Protein AF-A0A1Z4V284-F1 (afdb_monomer_lite)

Sequence (119 aa):
MQENITLPGDPLPFNSIFYIERPPIESDAYTELVKPGSLIRIKAPRQMGKSSLMLQLIHQAQIHEYSVVTIDFKLVDTQTFLSLNNFLRWFCVNVARQLSLASHLDDYWDEEIGRSVEC

Organism: NCBI:txid1973481

InterPro domains:
  IPR027417 P-loop containing nucleoside triphosphate hydrolase [G3DSA:3.40.50.300] (25-118)
  IPR027417 P-loop containing nucleoside triphosphate hydrolase [SSF52540] (31-105)

Foldseek 3Di:
DDQPDDDPLDADALPHPPDDDDPPLLVVLLVQLPDPPGDDDDDDDRSPNSNNSVNNSVVSCVVVVHQDQDDDPVVDDPVCVVDLLSVVLVVQVSVCVSVVHDDPCVVPPDPVVSVDDDD

Radius of gyration: 17.78 Å; chains: 1; bounding box: 50×32×43 Å

Structure (mmCIF, N/CA/C/O backbone):
data_AF-A0A1Z4V284-F1
#
_entry.id   AF-A0A1Z4V284-F1
#
loop_
_atom_site.group_PDB
_atom_site.id
_atom_site.type_symbol
_atom_site.label_atom_id
_atom_site.label_alt_id
_atom_site.label_comp_id
_atom_site.label_asym_id
_atom_site.label_entity_id
_atom_site.label_seq_id
_atom_site.pdbx_PDB_ins_code
_atom_site.Cartn_x
_atom_site.Cartn_y
_atom_site.Cartn_z
_atom_site.occupancy
_atom_site.B_iso_or_equiv
_atom_site.auth_seq_id
_atom_site.auth_comp_id
_atom_site.auth_asym_id
_atom_site.auth_atom_id
_atom_site.pdbx_PDB_model_num
ATOM 1 N N . MET A 1 1 ? -29.299 -9.155 3.232 1.00 46.38 1 MET A N 1
ATOM 2 C CA . MET A 1 1 ? -27.929 -8.652 3.445 1.00 46.38 1 MET A CA 1
ATOM 3 C C . MET A 1 1 ? -27.050 -9.888 3.500 1.00 46.38 1 MET A C 1
ATOM 5 O O . MET A 1 1 ? -27.214 -10.664 4.428 1.00 46.38 1 MET A O 1
ATOM 9 N N . GLN A 1 2 ? -26.291 -10.184 2.442 1.00 49.53 2 GLN A N 1
ATOM 10 C CA . GLN A 1 2 ? -25.454 -11.388 2.410 1.00 49.53 2 GLN A CA 1
ATOM 11 C C . GLN A 1 2 ? -24.364 -11.213 3.473 1.00 49.53 2 GLN A C 1
ATOM 13 O O . GLN A 1 2 ? -23.610 -10.241 3.411 1.00 49.53 2 GLN A O 1
ATOM 18 N N . GLU A 1 3 ? -24.304 -12.095 4.466 1.00 55.97 3 GLU A N 1
ATOM 19 C CA . GLU A 1 3 ? -23.188 -12.098 5.406 1.00 55.97 3 GLU A CA 1
ATOM 20 C C . GLU A 1 3 ? -21.929 -12.504 4.630 1.00 55.97 3 GLU A C 1
ATOM 22 O O . GLU A 1 3 ? -21.806 -13.641 4.175 1.00 55.97 3 GLU A O 1
ATOM 27 N N . ASN A 1 4 ? -21.002 -11.563 4.427 1.00 62.84 4 ASN A N 1
ATOM 28 C CA . ASN A 1 4 ? -19.665 -11.863 3.914 1.00 62.84 4 ASN A CA 1
ATOM 29 C C . ASN A 1 4 ? -18.867 -12.543 5.035 1.00 62.84 4 ASN A C 1
ATOM 31 O O . ASN A 1 4 ? -18.058 -11.915 5.719 1.00 62.84 4 ASN A O 1
ATOM 35 N N . ILE A 1 5 ? -19.160 -13.824 5.266 1.00 65.69 5 ILE A N 1
ATOM 36 C CA . ILE A 1 5 ? -18.461 -14.663 6.238 1.00 65.69 5 ILE A CA 1
ATOM 37 C C . ILE A 1 5 ? -17.099 -15.028 5.635 1.00 65.69 5 ILE A C 1
ATOM 39 O O . ILE A 1 5 ? -16.980 -15.955 4.838 1.00 65.69 5 ILE A O 1
ATOM 43 N N . THR A 1 6 ? -16.066 -14.264 5.987 1.00 75.62 6 THR A N 1
ATOM 44 C CA . THR A 1 6 ? -14.662 -14.593 5.695 1.00 75.62 6 THR A CA 1
ATOM 45 C C . THR A 1 6 ? -14.169 -15.719 6.597 1.00 75.62 6 THR A C 1
ATOM 47 O O . THR A 1 6 ? -14.582 -15.820 7.756 1.00 75.62 6 THR A O 1
ATOM 50 N N . LEU A 1 7 ? -13.255 -16.552 6.094 1.00 81.31 7 LEU A N 1
ATOM 51 C CA . LEU A 1 7 ? -12.658 -17.615 6.899 1.00 81.31 7 LEU A CA 1
ATOM 52 C C . LEU A 1 7 ? -11.827 -17.016 8.050 1.00 81.31 7 LEU A C 1
ATOM 54 O O . LEU A 1 7 ? -11.217 -15.952 7.894 1.00 81.31 7 LEU A O 1
ATOM 58 N N . PRO A 1 8 ? -11.753 -17.691 9.211 1.00 82.00 8 PRO A N 1
ATOM 59 C CA . PRO A 1 8 ? -10.895 -17.255 10.303 1.00 82.00 8 PRO A CA 1
ATOM 60 C C . PRO A 1 8 ? -9.438 -17.092 9.853 1.00 82.00 8 PRO A C 1
ATOM 62 O O . PRO A 1 8 ? -8.807 -18.034 9.379 1.00 82.00 8 PRO A O 1
ATOM 65 N N . GLY A 1 9 ? -8.892 -15.890 10.044 1.00 82.38 9 GLY A N 1
ATOM 66 C CA . GLY A 1 9 ? -7.511 -15.554 9.690 1.00 82.38 9 GLY A CA 1
ATOM 67 C C . GLY A 1 9 ? -7.345 -14.837 8.349 1.00 82.38 9 GLY A C 1
ATOM 68 O O . GLY A 1 9 ? -6.266 -14.277 8.122 1.00 82.38 9 GLY A O 1
ATOM 69 N N . ASP A 1 10 ? -8.386 -14.788 7.516 1.00 89.44 10 ASP A N 1
ATOM 70 C CA . ASP A 1 10 ? -8.385 -13.966 6.309 1.00 89.44 10 ASP A CA 1
ATOM 71 C C . ASP A 1 10 ? -8.534 -12.473 6.647 1.00 89.44 10 ASP A C 1
ATOM 73 O O . ASP A 1 10 ? -9.099 -12.107 7.686 1.00 89.44 10 ASP A O 1
ATOM 77 N N . PRO A 1 11 ? -8.017 -11.576 5.789 1.00 91.94 11 PRO A N 1
ATOM 78 C CA . PRO A 1 11 ? -8.279 -10.151 5.916 1.00 91.94 11 PRO A CA 1
ATOM 79 C C . PRO A 1 11 ? -9.783 -9.864 5.852 1.00 91.94 11 PRO A C 1
ATOM 81 O O . PRO A 1 11 ? -10.477 -10.339 4.956 1.00 91.94 11 PRO A O 1
ATOM 84 N N . LEU A 1 12 ? -10.271 -9.042 6.779 1.00 94.19 12 LEU A N 1
ATOM 85 C CA . LEU A 1 12 ? -11.661 -8.594 6.766 1.00 94.19 12 LEU A CA 1
ATOM 86 C C . LEU A 1 12 ? -11.822 -7.469 5.730 1.00 94.19 12 LEU A C 1
ATOM 88 O O . LEU A 1 12 ? -11.028 -6.523 5.771 1.00 94.19 12 LEU A O 1
ATOM 92 N N . PRO A 1 13 ? -12.820 -7.536 4.830 1.00 93.50 13 PRO A N 1
ATOM 93 C CA . PRO A 1 13 ? -13.111 -6.453 3.896 1.00 93.50 13 PRO A CA 1
ATOM 94 C C . PRO A 1 13 ? -13.610 -5.203 4.629 1.00 93.50 13 PRO A C 1
ATOM 96 O O . PRO A 1 13 ? -14.076 -5.284 5.767 1.00 93.50 13 PRO A O 1
ATOM 99 N N . PHE A 1 14 ? -13.558 -4.049 3.955 1.00 91.69 14 PHE A N 1
ATOM 100 C CA . PHE A 1 14 ? -13.914 -2.760 4.558 1.00 91.69 14 PHE A CA 1
ATOM 101 C C . PHE A 1 14 ? -15.354 -2.718 5.106 1.00 91.69 14 PHE A C 1
ATOM 103 O O . PHE A 1 14 ? -15.619 -2.094 6.127 1.00 91.69 14 PHE A O 1
ATOM 110 N N . ASN A 1 15 ? -16.277 -3.443 4.466 1.00 91.81 15 ASN A N 1
ATOM 111 C CA . ASN A 1 15 ? -17.692 -3.537 4.829 1.00 91.81 15 ASN A CA 1
ATOM 112 C C . ASN A 1 15 ? -18.022 -4.728 5.751 1.00 91.81 15 ASN A C 1
ATOM 114 O O . ASN A 1 15 ? -19.187 -5.115 5.866 1.00 91.81 15 ASN A O 1
ATOM 118 N N . SER A 1 16 ? -17.016 -5.355 6.365 1.00 92.69 16 SER A N 1
ATOM 119 C CA . SER A 1 16 ? -17.237 -6.476 7.276 1.00 92.69 16 SER A CA 1
ATOM 120 C C . SER A 1 16 ? -17.860 -6.011 8.590 1.00 92.69 16 SER A C 1
ATOM 122 O O . SER A 1 16 ? -17.288 -5.182 9.293 1.00 92.69 16 SER A O 1
ATOM 124 N N . ILE A 1 17 ? -18.970 -6.637 8.985 1.00 92.06 17 ILE A N 1
ATOM 125 C CA . ILE A 1 17 ? -19.601 -6.428 10.301 1.00 92.06 17 ILE A CA 1
ATOM 126 C C . ILE A 1 17 ? -18.730 -6.907 11.474 1.00 92.06 17 ILE A C 1
ATOM 128 O O . ILE A 1 17 ? -19.015 -6.591 12.624 1.00 92.06 17 ILE A O 1
ATOM 132 N N . PHE A 1 18 ? -17.685 -7.691 11.190 1.00 91.94 18 PHE A N 1
ATOM 133 C CA . PHE A 1 18 ? -16.766 -8.233 12.189 1.00 91.94 18 PHE A CA 1
ATOM 134 C C . PHE A 1 18 ? -15.524 -7.356 12.395 1.00 91.94 18 PHE A C 1
ATOM 136 O O . PHE A 1 18 ? -14.689 -7.673 13.243 1.00 91.94 18 PHE A O 1
ATOM 143 N N . TYR A 1 19 ? -15.362 -6.275 11.621 1.00 93.06 19 TYR A N 1
ATOM 144 C CA . TYR A 1 19 ? -14.260 -5.340 11.825 1.00 93.06 19 TYR A CA 1
ATOM 145 C C . TYR A 1 19 ? -14.541 -4.468 13.051 1.00 93.06 19 TYR A C 1
ATOM 147 O O . TYR A 1 19 ? -15.547 -3.767 13.108 1.00 93.06 19 TYR A O 1
ATOM 155 N N . ILE A 1 20 ? -13.633 -4.497 14.023 1.00 93.81 20 ILE A N 1
ATOM 156 C CA . ILE A 1 20 ? -13.673 -3.618 15.193 1.00 93.81 20 ILE A CA 1
ATOM 157 C C . ILE A 1 20 ? -12.610 -2.543 14.982 1.00 93.81 20 ILE A C 1
ATOM 159 O O . ILE A 1 20 ? -11.426 -2.871 14.857 1.00 93.81 20 ILE A O 1
ATOM 163 N N . GLU A 1 21 ? -13.028 -1.278 14.933 1.00 93.00 21 GLU A N 1
ATOM 164 C CA . GLU A 1 21 ? -12.099 -0.148 14.873 1.00 93.00 21 GLU A CA 1
ATOM 165 C C . GLU A 1 21 ? -11.196 -0.111 16.108 1.00 93.00 21 GLU A C 1
ATOM 167 O O . GLU A 1 21 ? -11.596 -0.473 17.218 1.00 93.00 21 GLU A O 1
ATOM 172 N N . ARG A 1 22 ? -9.959 0.348 15.919 1.00 93.12 22 ARG A N 1
ATOM 173 C CA . ARG A 1 22 ? -8.929 0.419 16.955 1.00 93.12 22 ARG A CA 1
ATOM 174 C C . ARG A 1 22 ? -8.410 1.854 17.085 1.00 93.12 22 ARG A C 1
ATOM 176 O O . ARG A 1 22 ? -7.245 2.108 16.763 1.00 93.12 22 ARG A O 1
ATOM 183 N N . PRO A 1 23 ? -9.222 2.799 17.596 1.00 92.50 23 PRO A N 1
ATOM 184 C CA . PRO A 1 23 ? -8.770 4.170 17.787 1.00 92.50 23 PRO A CA 1
ATOM 185 C C . PRO A 1 23 ? -7.479 4.241 18.629 1.00 92.50 23 PRO A C 1
ATOM 187 O O . PRO A 1 23 ? -7.348 3.494 19.604 1.00 92.50 23 PRO A O 1
ATOM 190 N N . PRO A 1 24 ? -6.524 5.127 18.288 1.00 95.94 24 PRO A N 1
ATOM 191 C CA . PRO A 1 24 ? -6.594 6.125 17.216 1.00 95.94 24 PRO A CA 1
ATOM 192 C C . PRO A 1 24 ? -6.032 5.637 15.864 1.00 95.94 24 PRO A C 1
ATOM 194 O O . PRO A 1 24 ? -5.833 6.444 14.963 1.00 95.94 24 PRO A O 1
ATOM 197 N N . ILE A 1 25 ? -5.750 4.340 15.698 1.00 96.00 25 ILE A N 1
ATOM 198 C CA . ILE A 1 25 ? -4.970 3.822 14.562 1.00 96.00 25 ILE A CA 1
ATOM 199 C C . ILE A 1 25 ? -5.617 4.183 13.220 1.00 96.00 25 ILE A C 1
ATOM 201 O O . ILE A 1 25 ? -4.933 4.680 12.327 1.00 96.00 25 ILE A O 1
ATOM 205 N N . GLU A 1 26 ? -6.921 3.946 13.070 1.00 96.00 26 GLU A N 1
ATOM 206 C CA . GLU A 1 26 ? -7.658 4.290 11.854 1.00 96.00 26 GLU A CA 1
ATOM 207 C C . GLU A 1 26 ? -7.692 5.805 11.629 1.00 96.00 26 GLU A C 1
ATOM 209 O O . GLU A 1 26 ? -7.356 6.260 10.539 1.00 96.00 26 GLU A O 1
ATOM 214 N N . SER A 1 27 ? -8.022 6.598 12.654 1.00 95.88 27 SER A N 1
ATOM 215 C CA . SER A 1 27 ? -8.124 8.058 12.525 1.00 95.88 27 SER A CA 1
ATOM 216 C C . SER A 1 27 ? -6.795 8.717 12.149 1.00 95.88 27 SER A C 1
ATOM 218 O O . SER A 1 27 ? -6.767 9.603 11.289 1.00 95.88 27 SER A O 1
ATOM 220 N N . ASP A 1 28 ? -5.690 8.263 12.741 1.00 97.19 28 ASP A N 1
ATOM 221 C CA . ASP A 1 28 ? -4.351 8.769 12.437 1.00 97.19 28 ASP A CA 1
ATOM 222 C C . ASP A 1 28 ? -3.959 8.399 11.003 1.00 97.19 28 ASP A C 1
ATOM 224 O O . ASP A 1 28 ? -3.488 9.244 10.239 1.00 97.19 28 ASP A O 1
ATOM 228 N N . ALA A 1 29 ? -4.217 7.151 10.602 1.00 97.00 29 ALA A N 1
ATOM 229 C CA . ALA A 1 29 ? -3.915 6.680 9.259 1.00 97.00 29 ALA A CA 1
ATOM 230 C C . ALA A 1 29 ? -4.772 7.378 8.188 1.00 97.00 29 ALA A C 1
ATOM 232 O O . ALA A 1 29 ? -4.236 7.741 7.146 1.00 97.00 29 ALA A O 1
ATOM 233 N N . TYR A 1 30 ? -6.059 7.640 8.437 1.00 96.56 30 TYR A N 1
ATOM 234 C CA . TYR A 1 30 ? -6.911 8.413 7.523 1.00 96.56 30 TYR A CA 1
ATOM 235 C C . TYR A 1 30 ? -6.440 9.863 7.381 1.00 96.56 30 TYR A C 1
ATOM 237 O O . TYR A 1 30 ? -6.459 10.409 6.279 1.00 96.56 30 TYR A O 1
ATOM 245 N N . THR A 1 31 ? -5.983 10.476 8.476 1.00 97.00 31 THR A N 1
ATOM 246 C CA . THR A 1 31 ? -5.434 11.841 8.462 1.00 97.00 31 THR A CA 1
ATOM 247 C C . THR A 1 31 ? -4.129 11.911 7.672 1.00 97.00 31 THR A C 1
ATOM 249 O O . THR A 1 31 ? -3.877 12.884 6.965 1.00 97.00 31 THR A O 1
ATOM 252 N N . GLU A 1 32 ? -3.287 10.886 7.780 1.00 97.38 32 GLU A N 1
ATOM 253 C CA . GLU A 1 32 ? -2.027 10.812 7.043 1.00 97.38 32 GLU A CA 1
ATOM 254 C C . GLU A 1 32 ? -2.243 10.470 5.559 1.00 97.38 32 GLU A C 1
ATOM 256 O O . GLU A 1 32 ? -1.527 10.980 4.700 1.00 97.38 32 GLU A O 1
ATOM 261 N N . LEU A 1 33 ? -3.265 9.670 5.240 1.00 97.00 33 LEU A N 1
ATOM 262 C CA . LEU A 1 33 ? -3.571 9.198 3.883 1.00 97.00 33 LEU A CA 1
ATOM 263 C C . LEU A 1 33 ? -3.848 10.339 2.896 1.00 97.00 33 LEU A C 1
ATOM 265 O O . LEU A 1 33 ? -3.504 10.230 1.724 1.00 97.00 33 LEU A O 1
ATOM 269 N N . VAL A 1 34 ? -4.463 11.428 3.361 1.00 96.00 34 VAL A N 1
ATOM 270 C CA . VAL A 1 34 ? -4.823 12.580 2.515 1.00 96.00 34 VAL A CA 1
ATOM 271 C C . VAL A 1 34 ? -3.674 13.574 2.319 1.00 96.00 34 VAL A C 1
ATOM 273 O O . VAL A 1 34 ? -3.798 14.522 1.544 1.00 96.00 34 VAL A O 1
ATOM 276 N N . LYS A 1 35 ? -2.551 13.401 3.026 1.00 96.31 35 LYS A N 1
ATOM 277 C CA . LYS A 1 35 ? -1.386 14.281 2.890 1.00 96.31 35 LYS A CA 1
ATOM 278 C C . LYS A 1 35 ? -0.562 13.870 1.662 1.00 96.31 35 LYS A C 1
ATOM 280 O O . LYS A 1 35 ? -0.147 12.714 1.577 1.00 96.31 35 LYS A O 1
ATOM 285 N N . PRO A 1 36 ? -0.256 14.792 0.731 1.00 94.06 36 PRO A N 1
ATOM 286 C CA . PRO A 1 36 ? 0.605 14.489 -0.407 1.00 94.06 36 PRO A CA 1
ATOM 287 C C . PRO A 1 36 ? 1.989 14.002 0.038 1.00 94.06 36 PRO A C 1
ATOM 289 O O . PRO A 1 36 ? 2.616 14.611 0.902 1.00 94.06 36 PRO A O 1
ATOM 292 N N . GLY A 1 37 ? 2.476 12.919 -0.573 1.00 92.50 37 GLY A N 1
ATOM 293 C CA . GLY A 1 37 ? 3.810 12.374 -0.298 1.00 92.50 37 GLY A CA 1
ATOM 294 C C . GLY A 1 37 ? 3.967 11.695 1.067 1.00 92.50 37 GLY A C 1
ATOM 295 O O . GLY A 1 37 ? 5.098 11.484 1.505 1.00 92.50 37 GLY A O 1
ATOM 296 N N . SER A 1 38 ? 2.871 11.359 1.753 1.00 94.69 38 SER A N 1
ATOM 297 C CA . SER A 1 38 ? 2.933 10.674 3.042 1.00 94.69 38 SER A CA 1
ATOM 298 C C . SER A 1 38 ? 3.336 9.199 2.924 1.00 94.69 38 SER A C 1
ATOM 300 O O . SER A 1 38 ? 3.173 8.552 1.887 1.00 94.69 38 SER A O 1
ATOM 302 N N . LEU A 1 39 ? 3.866 8.650 4.023 1.00 96.12 39 LEU A N 1
ATOM 303 C CA . LEU A 1 39 ? 4.225 7.237 4.145 1.00 96.12 39 LEU A CA 1
ATOM 304 C C . LEU A 1 39 ? 3.593 6.635 5.402 1.00 96.12 39 LEU A C 1
ATOM 306 O O . LEU A 1 39 ? 4.024 6.902 6.524 1.00 96.12 39 LEU A O 1
ATOM 310 N N . ILE A 1 40 ? 2.626 5.739 5.208 1.00 96.19 40 ILE A N 1
ATOM 311 C CA . ILE A 1 40 ? 1.992 4.990 6.297 1.00 96.19 40 ILE A CA 1
ATOM 312 C C . ILE A 1 40 ? 2.620 3.600 6.382 1.00 96.19 40 ILE A C 1
ATOM 314 O O . ILE A 1 40 ? 2.453 2.759 5.499 1.00 96.19 40 ILE A O 1
ATOM 318 N N . ARG A 1 41 ? 3.326 3.321 7.482 1.00 96.44 41 ARG A N 1
ATOM 319 C CA . ARG A 1 41 ? 3.939 2.009 7.732 1.00 96.44 41 ARG A CA 1
ATOM 320 C C . ARG A 1 41 ? 3.160 1.223 8.782 1.00 96.44 41 ARG A C 1
ATOM 322 O O . ARG A 1 41 ? 3.270 1.498 9.973 1.00 96.44 41 ARG A O 1
ATOM 329 N N . ILE A 1 42 ? 2.476 0.160 8.359 1.00 95.38 42 ILE A N 1
ATOM 330 C CA . ILE A 1 42 ? 1.755 -0.749 9.262 1.00 95.38 42 ILE A CA 1
ATOM 331 C C . ILE A 1 42 ? 2.644 -1.951 9.616 1.00 95.38 42 ILE A C 1
ATOM 333 O O . ILE A 1 42 ? 2.890 -2.826 8.786 1.00 95.38 42 ILE A O 1
ATOM 337 N N . LYS A 1 43 ? 3.116 -2.034 10.866 1.00 95.12 43 LYS A N 1
ATOM 338 C CA . LYS A 1 43 ? 3.999 -3.117 11.336 1.00 95.12 43 LYS A CA 1
ATOM 339 C C . LYS A 1 43 ? 3.412 -3.837 12.54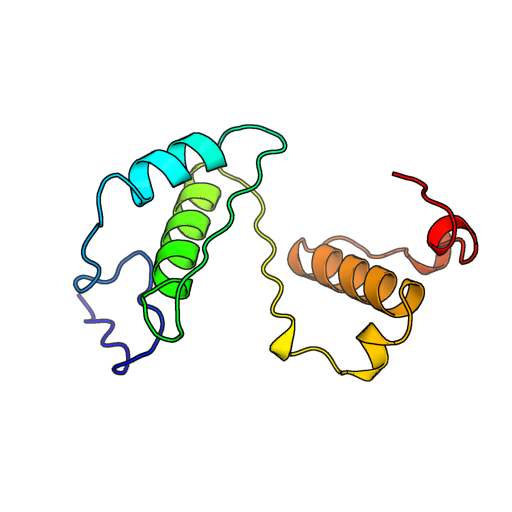9 1.00 95.12 43 LYS A C 1
ATOM 341 O O . LYS A 1 43 ? 3.151 -3.222 13.570 1.00 95.12 43 LYS A O 1
ATOM 346 N N . ALA A 1 44 ? 3.251 -5.156 12.441 1.00 93.44 44 ALA A N 1
ATOM 347 C CA . ALA A 1 44 ? 2.804 -6.039 13.523 1.00 93.44 44 ALA A CA 1
ATOM 348 C C . ALA A 1 44 ? 3.064 -7.526 13.167 1.00 93.44 44 ALA A C 1
ATOM 350 O O . ALA A 1 44 ? 3.173 -7.835 11.977 1.00 93.44 44 ALA A O 1
ATOM 351 N N . PRO A 1 45 ? 3.076 -8.462 14.138 1.00 95.56 45 PRO A N 1
ATOM 352 C CA . PRO A 1 45 ? 3.195 -9.913 13.899 1.00 95.56 45 PRO A CA 1
ATOM 353 C C . PRO A 1 45 ? 2.110 -10.488 12.981 1.00 95.56 45 PRO A C 1
ATOM 355 O O . PRO A 1 45 ? 1.030 -9.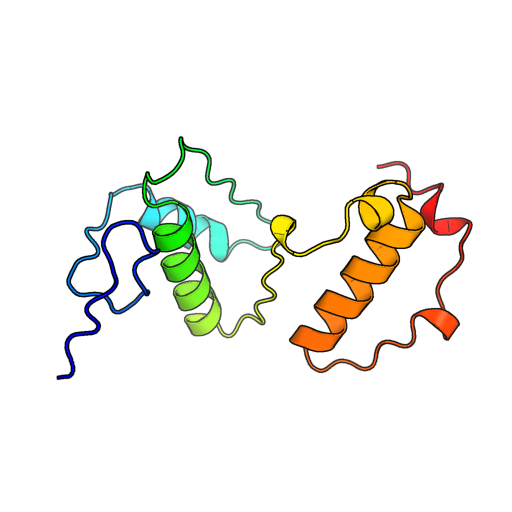912 12.869 1.00 95.56 45 PRO A O 1
ATOM 358 N N . ARG A 1 46 ? 2.350 -11.632 12.327 1.00 91.56 46 ARG A N 1
ATOM 359 C CA . ARG A 1 46 ? 1.378 -12.270 11.410 1.00 91.56 46 ARG A CA 1
ATOM 360 C C . ARG A 1 46 ? -0.005 -12.431 12.083 1.00 91.56 46 ARG A C 1
ATOM 362 O O . ARG A 1 46 ? -0.079 -12.616 13.288 1.00 91.56 46 ARG A O 1
ATOM 369 N N . GLN A 1 47 ? -1.085 -12.274 11.307 1.00 90.56 47 GLN A N 1
ATOM 370 C CA . GLN A 1 47 ? -2.493 -12.366 11.758 1.00 90.56 47 GLN A CA 1
ATOM 371 C C . GLN A 1 47 ? -3.020 -11.274 12.719 1.00 90.56 47 GLN A C 1
ATOM 373 O O . GLN A 1 47 ? -4.173 -11.322 13.113 1.00 90.56 47 GLN A O 1
ATOM 378 N N . MET A 1 48 ? -2.268 -10.203 12.999 1.00 93.38 48 MET A N 1
ATOM 379 C CA . MET A 1 48 ? -2.764 -9.066 13.818 1.00 93.38 48 MET A CA 1
ATOM 380 C C . MET A 1 48 ? -3.652 -8.036 13.067 1.00 93.38 48 MET A C 1
ATOM 382 O O . MET A 1 48 ? -3.651 -6.850 13.393 1.00 93.38 48 MET A O 1
ATOM 386 N N . GLY A 1 49 ? -4.338 -8.426 11.985 1.00 93.00 49 GLY A N 1
ATOM 387 C CA . GLY A 1 49 ? -5.258 -7.523 11.261 1.00 93.00 49 GLY A CA 1
ATOM 388 C C . GLY A 1 49 ? -4.603 -6.356 10.498 1.00 93.00 49 GLY A C 1
ATOM 389 O O . GLY A 1 49 ? -5.204 -5.293 10.364 1.00 93.00 49 GLY A O 1
ATOM 390 N N . LYS A 1 50 ? -3.363 -6.535 10.011 1.00 95.19 50 LYS A N 1
ATOM 391 C CA . LYS A 1 50 ? -2.668 -5.553 9.143 1.00 95.19 50 LYS A CA 1
ATOM 392 C C . LYS A 1 50 ? -3.367 -5.392 7.801 1.00 95.19 50 LYS A C 1
ATOM 394 O O . LYS A 1 50 ? -3.645 -4.280 7.381 1.00 95.19 50 LYS A O 1
ATOM 399 N N . SER A 1 51 ? -3.629 -6.519 7.144 1.00 94.69 51 SER A N 1
ATOM 400 C CA . SER A 1 51 ? -4.275 -6.541 5.836 1.00 94.69 51 SER A CA 1
ATOM 401 C C . SER A 1 51 ? -5.705 -6.017 5.924 1.00 94.69 51 SER A C 1
ATOM 403 O O . SER A 1 51 ? -6.106 -5.257 5.059 1.00 94.69 51 SER A O 1
ATOM 405 N N . SER A 1 52 ? -6.432 -6.319 7.005 1.00 95.75 52 SER A N 1
ATOM 406 C CA . SER A 1 52 ? -7.752 -5.727 7.250 1.00 95.75 52 SER A CA 1
ATOM 407 C C . SER A 1 52 ? -7.675 -4.198 7.356 1.00 95.75 52 SER A C 1
ATOM 409 O O . SER A 1 52 ? -8.435 -3.513 6.687 1.00 95.75 52 SER A O 1
ATOM 411 N N . LEU A 1 53 ? -6.714 -3.647 8.115 1.00 96.50 53 LEU A N 1
ATOM 412 C CA . LEU A 1 53 ? -6.510 -2.192 8.186 1.00 96.50 53 LEU A CA 1
ATOM 413 C C . LEU A 1 53 ? -6.140 -1.593 6.820 1.00 96.50 53 LEU A C 1
ATOM 415 O O . LEU A 1 53 ? -6.664 -0.554 6.444 1.00 96.50 53 LEU A O 1
ATOM 419 N N . MET A 1 54 ? -5.276 -2.259 6.050 1.00 96.25 54 MET A N 1
ATOM 420 C CA . MET A 1 54 ? -4.941 -1.831 4.688 1.00 96.25 54 MET A CA 1
ATOM 421 C C . MET A 1 54 ? -6.182 -1.768 3.783 1.00 96.25 54 MET A C 1
ATOM 423 O O . MET A 1 54 ? -6.310 -0.820 3.017 1.00 96.25 54 MET A O 1
ATOM 427 N N . LEU A 1 55 ? -7.112 -2.725 3.891 1.00 96.00 55 LEU A N 1
ATOM 428 C CA . LEU A 1 55 ? -8.368 -2.707 3.131 1.00 96.00 55 LEU A CA 1
ATOM 429 C C . LEU A 1 55 ? -9.271 -1.527 3.523 1.00 96.00 55 LEU A C 1
ATOM 431 O O . LEU A 1 55 ? -9.887 -0.934 2.641 1.00 96.00 55 LEU A O 1
ATOM 435 N N . GLN A 1 56 ? -9.296 -1.141 4.804 1.00 96.69 56 GLN A N 1
ATOM 436 C CA . GLN A 1 56 ? -9.986 0.078 5.246 1.00 96.69 56 GLN A CA 1
ATOM 437 C C . GLN A 1 56 ? -9.360 1.339 4.630 1.00 96.69 56 GLN A C 1
ATOM 439 O O . GLN A 1 56 ? -10.068 2.197 4.110 1.00 96.69 56 GLN A O 1
ATOM 444 N N . LEU A 1 57 ? -8.024 1.433 4.618 1.00 96.88 57 LEU A N 1
ATOM 445 C CA . LEU A 1 57 ? -7.315 2.571 4.018 1.00 96.88 57 LEU A CA 1
ATOM 446 C C . LEU A 1 57 ? -7.512 2.658 2.503 1.00 96.88 57 LEU A C 1
ATOM 448 O O . LEU A 1 57 ? -7.681 3.754 1.981 1.00 96.88 57 LEU A O 1
ATOM 452 N N . ILE A 1 58 ? -7.523 1.522 1.799 1.00 96.44 58 ILE A N 1
ATOM 453 C CA . ILE A 1 58 ? -7.807 1.478 0.357 1.00 96.44 58 ILE A CA 1
ATOM 454 C C . ILE A 1 58 ? -9.211 2.009 0.076 1.00 96.44 58 ILE A C 1
ATOM 456 O O . ILE A 1 58 ? -9.373 2.850 -0.804 1.00 96.44 58 ILE A O 1
ATOM 460 N N . HIS A 1 59 ? -10.210 1.561 0.839 1.00 96.81 59 HIS A N 1
ATOM 461 C CA . HIS A 1 59 ? -11.573 2.065 0.700 1.00 96.81 59 HIS A CA 1
ATOM 462 C C . HIS A 1 59 ? -11.646 3.576 0.967 1.00 96.81 59 HIS A C 1
ATOM 464 O O . HIS A 1 59 ? -12.254 4.312 0.193 1.00 96.81 59 HIS A O 1
ATOM 470 N N . GLN A 1 60 ? -10.952 4.064 1.999 1.00 96.62 60 GLN A N 1
ATOM 471 C CA . GLN A 1 60 ? -10.888 5.497 2.279 1.00 96.62 60 GLN A CA 1
ATOM 472 C C . GLN A 1 60 ? -10.209 6.283 1.147 1.00 96.62 60 GLN A C 1
ATOM 474 O O . GLN A 1 60 ? -10.680 7.357 0.787 1.00 96.62 60 GLN A O 1
ATOM 479 N N . ALA A 1 61 ? -9.143 5.754 0.542 1.00 96.38 61 ALA A N 1
ATOM 480 C CA . ALA A 1 61 ? -8.487 6.373 -0.611 1.00 96.38 61 ALA A CA 1
ATOM 481 C C . ALA A 1 61 ? -9.425 6.449 -1.828 1.00 96.38 61 ALA A C 1
ATOM 483 O O . ALA A 1 61 ? -9.454 7.462 -2.520 1.00 96.38 61 ALA A O 1
ATOM 484 N N . GLN A 1 62 ? -10.228 5.406 -2.059 1.00 95.69 62 GLN A N 1
ATOM 485 C CA . GLN A 1 62 ? -11.227 5.379 -3.131 1.00 95.69 62 GLN A CA 1
ATOM 486 C C . GLN A 1 62 ? -12.343 6.409 -2.915 1.00 95.69 62 GLN A C 1
ATOM 488 O O . GLN A 1 62 ? -12.783 7.023 -3.882 1.00 95.69 62 GLN A O 1
ATOM 493 N N . ILE A 1 63 ? -12.767 6.644 -1.665 1.00 96.12 63 ILE A N 1
ATOM 494 C CA . ILE A 1 63 ? -13.712 7.724 -1.322 1.00 96.12 63 ILE A CA 1
ATOM 495 C C . ILE A 1 63 ? -13.139 9.102 -1.684 1.00 96.12 63 ILE A C 1
ATOM 497 O O . ILE A 1 63 ? -13.887 9.978 -2.106 1.00 96.12 63 ILE A O 1
ATOM 501 N N . HIS A 1 64 ? -11.822 9.285 -1.563 1.00 95.69 64 HIS A N 1
ATOM 502 C CA . HIS A 1 64 ? -11.116 10.505 -1.983 1.00 95.69 64 HIS A CA 1
ATOM 503 C C . HIS A 1 64 ? -10.768 10.533 -3.481 1.00 95.69 64 HIS A C 1
ATOM 505 O O . HIS A 1 64 ? -9.973 11.367 -3.906 1.00 95.69 64 HIS A O 1
ATOM 511 N N . GLU A 1 65 ? -11.339 9.623 -4.278 1.00 95.88 65 GLU A N 1
ATOM 512 C CA . GLU A 1 65 ? -11.127 9.511 -5.730 1.00 95.88 65 GLU A CA 1
ATOM 513 C C . GLU A 1 65 ? -9.665 9.234 -6.129 1.00 95.88 65 GLU A C 1
ATOM 515 O O . GLU A 1 65 ? -9.242 9.488 -7.259 1.00 95.88 65 GLU A O 1
ATOM 520 N N . TYR A 1 66 ? -8.865 8.676 -5.216 1.00 96.00 66 TYR A N 1
ATOM 521 C CA . TYR A 1 66 ? -7.484 8.315 -5.516 1.00 96.00 66 TYR A CA 1
ATOM 522 C C . TYR A 1 66 ? -7.413 7.030 -6.336 1.00 96.00 66 TYR A C 1
ATOM 524 O O . TYR A 1 66 ? -8.102 6.040 -6.076 1.00 96.00 66 TYR A O 1
ATOM 532 N N . SER A 1 67 ? -6.498 7.021 -7.305 1.00 95.56 67 SER A N 1
ATOM 533 C CA . SER A 1 67 ? -6.121 5.798 -8.007 1.00 95.56 67 SER A CA 1
ATOM 534 C C . SER A 1 67 ? -5.254 4.928 -7.098 1.00 95.56 67 SER A C 1
ATOM 536 O O . SER A 1 67 ? -4.211 5.367 -6.617 1.00 95.56 67 SER A O 1
ATOM 538 N N . VAL A 1 68 ? -5.680 3.687 -6.866 1.00 95.56 68 VAL A N 1
ATOM 539 C CA . VAL A 1 68 ? -4.999 2.753 -5.962 1.00 95.56 68 VAL A CA 1
ATOM 540 C C . VAL A 1 68 ? -4.307 1.659 -6.762 1.00 95.56 68 VAL A C 1
ATOM 542 O O . VAL A 1 68 ? -4.931 0.985 -7.577 1.00 95.56 68 VAL A O 1
ATOM 545 N N . VAL A 1 69 ? -3.028 1.433 -6.466 1.00 96.19 69 VAL A N 1
ATOM 546 C CA . VAL A 1 69 ? -2.247 0.300 -6.975 1.00 96.19 69 VAL A CA 1
ATOM 547 C C . VAL A 1 69 ? -1.826 -0.564 -5.795 1.00 96.19 69 VAL A C 1
ATOM 549 O O . VAL A 1 69 ? -1.245 -0.069 -4.832 1.00 96.19 69 VAL A O 1
ATOM 552 N N . THR A 1 70 ? -2.108 -1.865 -5.863 1.00 94.31 70 THR A N 1
ATOM 553 C CA . THR A 1 70 ? -1.738 -2.828 -4.817 1.00 94.31 70 THR A CA 1
ATOM 554 C C . THR A 1 70 ? -0.620 -3.736 -5.305 1.00 94.31 70 THR A C 1
ATOM 556 O O . THR A 1 70 ? -0.751 -4.400 -6.329 1.00 94.31 70 THR A O 1
ATOM 559 N N . ILE A 1 71 ? 0.478 -3.807 -4.556 1.00 93.25 71 ILE A N 1
ATOM 560 C CA . ILE A 1 71 ? 1.650 -4.606 -4.922 1.00 93.25 71 ILE A CA 1
ATOM 561 C C . ILE A 1 71 ? 1.888 -5.656 -3.840 1.00 93.25 71 ILE A C 1
ATOM 563 O O . ILE A 1 71 ? 2.184 -5.318 -2.695 1.00 93.25 71 ILE A O 1
ATOM 567 N N . ASP A 1 72 ? 1.769 -6.934 -4.206 1.00 90.75 72 ASP A N 1
ATOM 568 C CA . ASP A 1 72 ? 2.133 -8.053 -3.336 1.00 90.75 72 ASP A CA 1
ATOM 569 C C . ASP A 1 72 ? 3.482 -8.638 -3.761 1.00 90.75 72 ASP A C 1
ATOM 571 O O . ASP A 1 72 ? 3.584 -9.391 -4.731 1.00 90.75 72 ASP A O 1
ATOM 575 N N . PHE A 1 73 ? 4.527 -8.316 -2.999 1.00 89.50 73 PHE A N 1
ATOM 576 C CA . PHE A 1 73 ? 5.877 -8.825 -3.238 1.00 89.50 73 PHE A CA 1
ATOM 577 C C . PHE A 1 73 ? 6.007 -10.347 -3.069 1.00 89.50 73 PHE A C 1
ATOM 579 O O . PHE A 1 73 ? 7.009 -10.909 -3.495 1.00 89.50 73 PHE A O 1
ATOM 586 N N . LYS A 1 74 ? 5.017 -11.038 -2.486 1.00 86.81 74 LYS A N 1
ATOM 587 C CA . LYS A 1 74 ? 5.026 -12.508 -2.379 1.00 86.81 74 LYS A CA 1
ATOM 588 C C . LYS A 1 74 ? 4.697 -13.212 -3.691 1.00 86.81 74 LYS A C 1
ATOM 590 O O . LYS A 1 74 ? 4.995 -14.394 -3.816 1.00 86.81 74 LYS A O 1
ATOM 595 N N . LEU A 1 75 ? 4.048 -12.520 -4.628 1.00 83.19 75 LEU A N 1
ATOM 596 C CA . LEU A 1 75 ? 3.661 -13.076 -5.930 1.00 83.19 75 LEU A CA 1
ATOM 597 C C . LEU A 1 75 ? 4.765 -12.934 -6.985 1.00 83.19 75 LEU A C 1
ATOM 599 O O . LEU A 1 75 ? 4.575 -13.326 -8.134 1.00 83.19 75 LEU A O 1
ATOM 603 N N . VAL A 1 76 ? 5.896 -12.339 -6.613 1.00 85.88 76 VAL A N 1
ATOM 604 C CA . VAL A 1 76 ? 7.000 -12.027 -7.516 1.00 85.88 76 VAL A CA 1
ATOM 605 C C . VAL A 1 76 ? 8.059 -13.111 -7.412 1.00 85.88 76 VAL A C 1
ATOM 607 O O . VAL A 1 76 ? 8.403 -13.539 -6.309 1.00 85.88 76 VAL A O 1
ATOM 610 N N . ASP A 1 77 ? 8.584 -13.539 -8.558 1.00 83.88 77 ASP A N 1
ATOM 611 C CA . ASP A 1 77 ? 9.691 -14.486 -8.591 1.00 83.88 77 ASP A CA 1
ATOM 612 C C . ASP A 1 77 ? 10.939 -13.893 -7.921 1.00 83.88 77 ASP A C 1
ATOM 614 O O . ASP A 1 77 ? 11.262 -12.712 -8.076 1.00 83.88 77 ASP A O 1
ATOM 618 N N . THR A 1 78 ? 11.673 -14.723 -7.183 1.00 83.44 78 THR A N 1
ATOM 619 C CA . THR A 1 78 ? 12.868 -14.280 -6.457 1.00 83.44 78 THR A CA 1
ATOM 620 C C . THR A 1 78 ? 13.942 -13.745 -7.395 1.00 83.44 78 THR A C 1
ATOM 622 O O . THR A 1 78 ? 14.680 -12.840 -7.007 1.00 83.44 78 THR A O 1
ATOM 625 N N . GLN A 1 79 ? 13.993 -14.220 -8.644 1.00 83.94 79 GLN A N 1
ATOM 626 C CA . GLN A 1 79 ? 14.935 -13.726 -9.649 1.00 83.94 79 GLN A CA 1
ATOM 627 C C . GLN A 1 79 ? 14.695 -12.259 -10.020 1.00 83.94 79 GLN A C 1
ATOM 629 O O . GLN A 1 79 ? 15.648 -11.536 -10.312 1.00 83.94 79 GLN A O 1
ATOM 634 N N . THR A 1 80 ? 13.448 -11.782 -9.953 1.00 80.56 80 THR A N 1
ATOM 635 C CA . THR A 1 80 ? 13.118 -10.372 -10.203 1.00 80.56 80 THR A CA 1
ATOM 636 C C . THR A 1 80 ? 13.779 -9.450 -9.177 1.00 80.56 80 THR A C 1
ATOM 638 O O . THR A 1 80 ? 14.162 -8.337 -9.525 1.00 80.56 80 THR A O 1
ATOM 641 N N . PHE A 1 81 ? 13.993 -9.917 -7.943 1.00 82.94 81 PHE A N 1
ATOM 642 C CA . PHE A 1 81 ? 14.672 -9.148 -6.895 1.00 82.94 81 PHE A CA 1
ATOM 643 C C . PHE A 1 81 ? 16.205 -9.184 -6.983 1.00 82.94 81 PHE A C 1
ATOM 645 O O . PHE A 1 81 ? 16.864 -8.438 -6.263 1.00 82.94 81 PHE A O 1
ATOM 652 N N . LEU A 1 82 ? 16.793 -10.018 -7.849 1.00 85.25 82 LEU A N 1
ATOM 653 C CA . LEU A 1 82 ? 18.254 -10.116 -7.991 1.00 85.25 82 LEU A CA 1
ATOM 654 C C . LEU A 1 82 ? 18.862 -8.956 -8.792 1.00 85.25 82 LEU A C 1
ATOM 656 O O . LEU A 1 82 ? 20.069 -8.73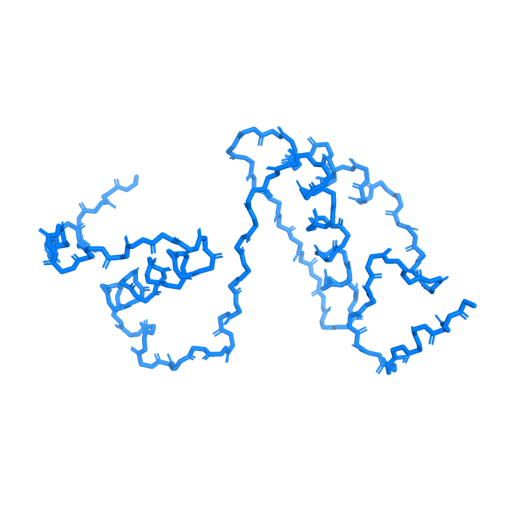5 -8.734 1.00 85.25 82 LEU A O 1
ATOM 660 N N . SER A 1 83 ? 18.043 -8.215 -9.538 1.00 87.62 83 SER A N 1
ATOM 661 C CA . SER A 1 83 ? 18.466 -7.056 -10.322 1.00 87.62 83 SER A CA 1
ATOM 662 C C . SER A 1 83 ? 17.526 -5.894 -10.049 1.00 87.62 83 SER A C 1
ATOM 664 O O . SER A 1 83 ? 16.324 -5.997 -10.293 1.00 87.62 83 SER A O 1
ATOM 666 N N . LEU A 1 84 ? 18.083 -4.769 -9.594 1.00 86.19 84 LEU A N 1
ATOM 667 C CA . LEU A 1 84 ? 17.322 -3.536 -9.393 1.00 86.19 84 LEU A CA 1
ATOM 668 C C . LEU A 1 84 ? 16.601 -3.114 -10.681 1.00 86.19 84 LEU A C 1
ATOM 670 O O . LEU A 1 84 ? 15.438 -2.733 -10.634 1.00 86.19 84 LEU A O 1
ATOM 674 N N . ASN A 1 85 ? 17.259 -3.252 -11.835 1.00 86.56 85 ASN A N 1
ATOM 675 C CA . ASN A 1 85 ? 16.664 -2.919 -13.128 1.00 86.56 85 ASN A CA 1
ATOM 676 C C . ASN A 1 85 ? 15.451 -3.822 -13.430 1.00 86.56 85 ASN A C 1
ATOM 678 O O . ASN A 1 85 ? 14.373 -3.315 -13.738 1.00 86.56 85 ASN A O 1
ATOM 682 N N . ASN A 1 86 ? 15.576 -5.140 -13.228 1.00 87.00 86 ASN A N 1
ATOM 683 C CA . ASN A 1 86 ? 14.461 -6.074 -13.435 1.00 87.00 86 ASN A CA 1
ATOM 684 C C . ASN A 1 86 ? 13.297 -5.782 -12.480 1.00 87.00 86 ASN A C 1
ATOM 686 O O . ASN A 1 86 ? 12.139 -5.796 -12.898 1.00 87.00 86 ASN A O 1
ATOM 690 N N . PHE A 1 87 ? 13.606 -5.490 -11.215 1.00 89.25 87 PHE A N 1
ATOM 691 C CA . PHE A 1 87 ? 12.619 -5.116 -10.211 1.00 89.25 87 PHE A CA 1
ATOM 692 C C . PHE A 1 87 ? 11.860 -3.847 -10.603 1.00 89.25 87 PHE A C 1
ATOM 694 O O . PHE A 1 87 ? 10.629 -3.850 -10.595 1.00 89.25 87 PHE A O 1
ATOM 701 N N . LEU A 1 88 ? 12.570 -2.777 -10.969 1.00 89.31 88 LEU A N 1
ATOM 702 C CA . LEU A 1 88 ? 11.943 -1.503 -11.307 1.00 89.31 88 LEU A CA 1
ATOM 703 C C . LEU A 1 88 ? 11.139 -1.591 -12.611 1.00 89.31 88 LEU A C 1
ATOM 705 O O . LEU A 1 88 ? 10.017 -1.090 -12.651 1.00 89.31 88 LEU A O 1
ATOM 709 N N . ARG A 1 89 ? 11.638 -2.295 -13.640 1.00 88.50 89 ARG A N 1
ATOM 710 C CA . ARG A 1 89 ? 10.863 -2.564 -14.865 1.00 88.50 89 ARG A CA 1
ATOM 711 C C . ARG A 1 89 ? 9.570 -3.308 -14.543 1.00 88.50 89 ARG A C 1
ATOM 713 O O . ARG A 1 89 ? 8.492 -2.871 -14.944 1.00 88.50 89 ARG A O 1
ATOM 720 N N . TRP A 1 90 ? 9.654 -4.393 -13.770 1.00 89.75 90 TRP A N 1
ATOM 721 C CA . TRP A 1 90 ? 8.477 -5.146 -13.332 1.00 89.75 90 TRP A CA 1
ATOM 722 C C . TRP A 1 90 ? 7.495 -4.269 -12.544 1.00 89.75 90 TRP A C 1
ATOM 724 O O . TRP A 1 90 ? 6.291 -4.307 -12.803 1.00 89.75 90 TRP A O 1
ATOM 734 N N . PHE A 1 91 ? 8.003 -3.453 -11.618 1.00 91.75 91 PHE A N 1
ATOM 735 C CA . PHE A 1 91 ? 7.205 -2.532 -10.815 1.00 91.75 91 PHE A CA 1
ATOM 736 C C . PHE A 1 91 ? 6.445 -1.543 -11.706 1.00 91.75 91 PHE A C 1
ATOM 738 O O . PHE A 1 91 ? 5.224 -1.441 -11.595 1.00 91.75 91 PHE A O 1
ATOM 745 N N . CYS A 1 92 ? 7.132 -0.879 -12.640 1.00 91.31 92 CYS A N 1
ATOM 746 C CA . CYS A 1 92 ? 6.520 0.075 -13.561 1.00 91.31 92 CYS A CA 1
ATOM 747 C C . CYS A 1 92 ? 5.455 -0.578 -14.456 1.00 91.31 92 CYS A C 1
ATOM 749 O O . CYS A 1 92 ? 4.365 -0.021 -14.588 1.00 91.31 92 CYS A O 1
ATOM 751 N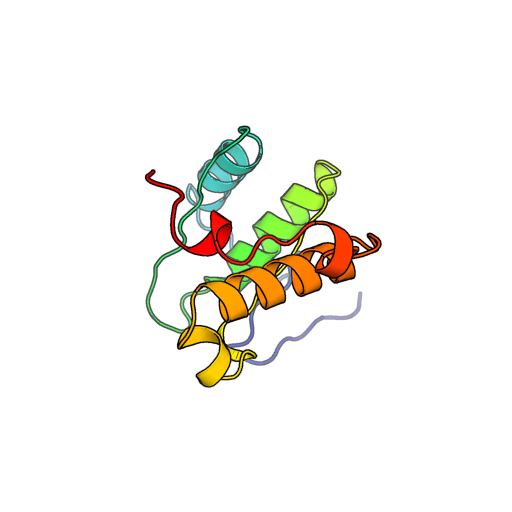 N . VAL A 1 93 ? 5.718 -1.767 -15.018 1.00 90.25 93 VAL A N 1
ATOM 752 C CA . VAL A 1 93 ? 4.718 -2.519 -15.806 1.00 90.25 93 VAL A CA 1
ATOM 753 C C . VAL A 1 93 ? 3.491 -2.845 -14.953 1.00 90.25 93 VAL A C 1
ATOM 755 O O . VAL A 1 93 ? 2.356 -2.686 -15.401 1.00 90.25 93 VAL A O 1
ATOM 758 N N . ASN A 1 94 ? 3.698 -3.296 -13.714 1.00 91.81 94 ASN A N 1
ATOM 759 C CA . ASN A 1 94 ? 2.613 -3.689 -12.821 1.00 91.81 94 ASN A CA 1
ATOM 760 C C . ASN A 1 94 ? 1.724 -2.491 -12.447 1.00 91.81 94 ASN A C 1
ATOM 762 O O . ASN A 1 94 ? 0.499 -2.579 -12.551 1.00 91.81 94 ASN A O 1
ATOM 766 N N . VAL A 1 95 ? 2.348 -1.363 -12.094 1.00 94.06 95 VAL A N 1
ATOM 767 C CA . VAL A 1 95 ? 1.677 -0.089 -11.801 1.00 94.06 95 VAL A CA 1
ATOM 768 C C . VAL A 1 95 ? 0.886 0.398 -13.016 1.00 94.06 95 VAL A C 1
ATOM 770 O O . VAL A 1 95 ? -0.315 0.635 -12.899 1.00 94.06 95 VAL A O 1
ATOM 773 N N . ALA A 1 96 ? 1.519 0.484 -14.192 1.00 93.75 96 ALA A N 1
ATOM 774 C CA . ALA A 1 96 ? 0.866 0.938 -15.420 1.00 93.75 96 ALA A CA 1
ATOM 775 C C . ALA A 1 96 ? -0.347 0.066 -15.770 1.00 93.75 96 ALA A C 1
ATOM 777 O O . ALA A 1 96 ? -1.429 0.587 -16.033 1.00 93.75 96 ALA A O 1
ATOM 778 N N . ARG A 1 97 ? -0.207 -1.263 -15.673 1.00 92.31 97 ARG A N 1
ATOM 779 C CA . ARG A 1 97 ? -1.299 -2.209 -15.930 1.00 92.31 97 ARG A CA 1
ATOM 780 C C . ARG A 1 97 ? -2.480 -2.011 -14.980 1.00 92.31 97 ARG A C 1
ATOM 782 O O . ARG A 1 97 ? -3.618 -2.026 -15.437 1.00 92.31 97 ARG A O 1
ATOM 789 N N . GLN A 1 98 ? -2.236 -1.838 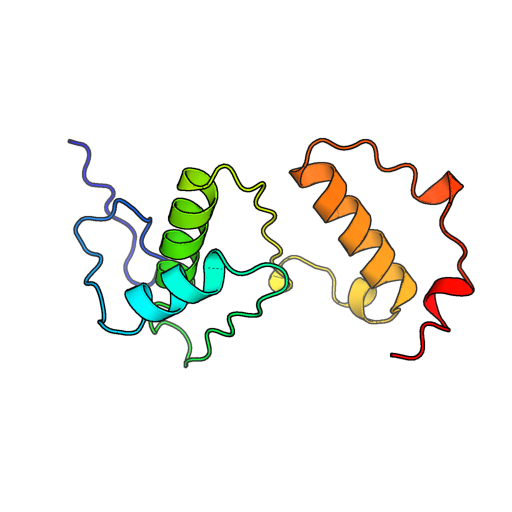-13.678 1.00 94.69 98 GLN A N 1
ATOM 790 C CA . GLN A 1 98 ? -3.314 -1.612 -12.702 1.00 94.69 98 GLN A CA 1
ATOM 791 C C . GLN A 1 98 ? -4.029 -0.274 -12.919 1.00 94.69 98 GLN A C 1
ATOM 793 O O . GLN A 1 98 ? -5.232 -0.184 -12.698 1.00 94.69 98 GLN A O 1
ATOM 798 N N . LEU A 1 99 ? -3.308 0.736 -13.406 1.00 94.81 99 LEU A N 1
ATOM 799 C CA . LEU A 1 99 ? -3.860 2.045 -13.752 1.00 94.81 99 LEU A CA 1
ATOM 800 C C . LEU A 1 99 ? -4.447 2.112 -15.172 1.00 94.81 99 LEU A C 1
ATOM 802 O O . LEU A 1 99 ? -4.909 3.171 -15.584 1.00 94.81 99 LEU A O 1
ATOM 806 N N . SER A 1 100 ? -4.444 1.005 -15.928 1.00 93.12 100 SER A N 1
ATOM 807 C CA . SER A 1 100 ? -4.849 0.968 -17.344 1.00 93.12 100 SER A CA 1
ATOM 808 C C . SER A 1 100 ? -4.098 1.980 -18.227 1.00 93.12 100 SER A C 1
ATOM 810 O O . SER A 1 100 ? -4.653 2.534 -19.175 1.00 93.12 100 SER A O 1
ATOM 812 N N . LEU A 1 101 ? -2.823 2.221 -17.915 1.00 90.81 101 LEU A N 1
ATOM 813 C CA . LEU A 1 101 ? -1.919 3.071 -18.683 1.00 90.81 101 LEU A CA 1
ATOM 814 C C . LEU A 1 101 ? -1.117 2.226 -19.677 1.00 90.81 101 LEU A C 1
ATOM 816 O O . LEU A 1 101 ? -0.711 1.103 -19.372 1.00 90.81 101 LEU A O 1
ATOM 820 N N . ALA A 1 102 ? -0.842 2.784 -20.855 1.00 85.94 102 ALA A N 1
ATOM 821 C CA . ALA A 1 102 ? 0.077 2.166 -21.803 1.00 85.94 102 ALA A CA 1
ATOM 822 C C . ALA A 1 102 ? 1.508 2.214 -21.243 1.00 85.94 102 ALA A C 1
ATOM 824 O O . ALA A 1 102 ? 2.040 3.288 -20.960 1.00 85.94 102 ALA A O 1
ATOM 825 N N . SER A 1 103 ? 2.137 1.051 -21.066 1.00 78.38 103 SER A N 1
ATOM 826 C CA . SER A 1 103 ? 3.536 0.965 -20.648 1.00 78.38 103 SER A CA 1
ATOM 827 C C . SER A 1 103 ? 4.445 1.012 -21.876 1.00 78.38 103 SER A C 1
ATOM 829 O O . SER A 1 103 ? 4.651 -0.007 -22.528 1.00 78.38 103 SER A O 1
ATOM 831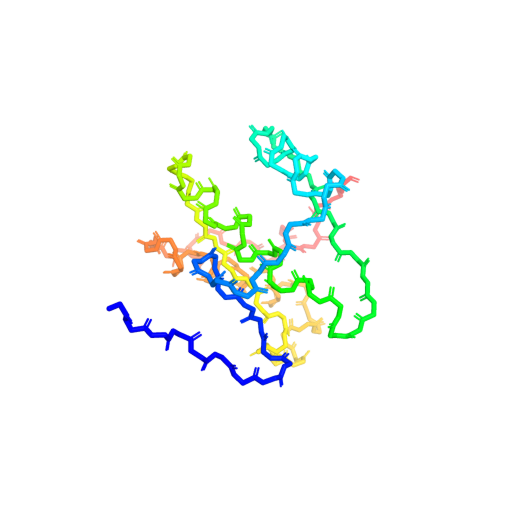 N N . HIS A 1 104 ? 5.011 2.180 -22.167 1.00 81.88 104 HIS A N 1
ATOM 832 C CA . HIS A 1 104 ? 6.004 2.379 -23.232 1.00 81.88 104 HIS A CA 1
ATOM 833 C C . HIS A 1 104 ? 7.441 2.239 -22.707 1.00 81.88 104 HIS A C 1
ATOM 835 O O . HIS A 1 104 ? 8.345 2.926 -23.160 1.00 81.88 104 HIS A O 1
ATOM 841 N N . LEU A 1 105 ? 7.653 1.386 -21.695 1.00 81.62 105 LEU A N 1
ATOM 842 C CA . LEU A 1 105 ? 8.928 1.306 -20.973 1.00 81.62 105 LEU A CA 1
ATOM 843 C C . LEU A 1 105 ? 10.110 1.056 -21.908 1.00 81.62 105 LEU A C 1
ATOM 845 O O . LEU A 1 105 ? 11.139 1.691 -21.733 1.00 81.62 105 LEU A O 1
ATOM 849 N N . ASP A 1 106 ? 9.955 0.215 -22.926 1.00 81.62 106 ASP A N 1
ATOM 850 C CA . ASP A 1 106 ? 11.031 -0.059 -23.884 1.00 81.62 106 ASP A CA 1
ATOM 851 C C . ASP A 1 106 ? 11.451 1.185 -24.696 1.00 81.62 106 ASP A C 1
ATOM 853 O O . ASP A 1 106 ? 12.585 1.248 -25.164 1.00 81.62 106 ASP A O 1
ATOM 857 N N . ASP A 1 107 ? 10.581 2.196 -24.807 1.00 81.88 107 ASP A N 1
ATOM 858 C CA . ASP A 1 107 ? 10.834 3.421 -25.575 1.00 81.88 107 ASP A CA 1
ATOM 859 C C . ASP A 1 107 ? 11.653 4.463 -24.786 1.00 81.88 107 ASP A C 1
ATOM 861 O O . ASP A 1 107 ? 12.328 5.299 -25.384 1.00 81.88 107 ASP A O 1
ATOM 865 N N . TYR A 1 108 ? 11.590 4.447 -23.447 1.00 78.00 108 TYR A N 1
ATOM 866 C CA . TYR A 1 108 ? 12.212 5.471 -22.590 1.00 78.00 108 TYR A CA 1
ATOM 867 C C . TYR A 1 108 ? 13.078 4.922 -21.448 1.00 78.00 108 TYR A C 1
ATOM 869 O O . TYR A 1 108 ? 13.676 5.703 -20.704 1.00 78.00 108 TYR A O 1
ATOM 877 N N . TRP A 1 109 ? 13.145 3.602 -21.260 1.00 81.31 109 TRP A N 1
ATOM 878 C CA . TRP A 1 109 ? 13.932 2.996 -20.191 1.00 81.31 109 TRP A CA 1
ATOM 879 C C . TRP A 1 109 ? 15.409 2.929 -20.552 1.00 81.31 109 TRP A C 1
ATOM 881 O O . TRP A 1 109 ? 15.867 2.004 -21.223 1.00 81.31 109 TRP A O 1
ATOM 891 N N . ASP A 1 110 ? 16.165 3.878 -20.022 1.00 74.94 110 ASP A N 1
ATOM 892 C CA . ASP A 1 110 ? 17.618 3.834 -20.042 1.00 74.94 110 ASP A CA 1
ATOM 893 C C . ASP A 1 110 ? 18.133 2.895 -18.936 1.00 74.94 110 ASP A C 1
ATOM 895 O O . ASP A 1 110 ? 17.890 3.094 -17.739 1.00 74.94 110 ASP A O 1
ATOM 899 N N . GLU A 1 111 ? 18.844 1.839 -19.333 1.00 69.69 111 GLU A N 1
ATOM 900 C CA . GLU A 1 111 ? 19.399 0.857 -18.401 1.00 69.69 111 GLU A CA 1
ATOM 901 C C . GLU A 1 111 ? 20.474 1.444 -17.473 1.00 69.69 111 GLU A C 1
ATOM 903 O O . GLU A 1 111 ? 20.707 0.882 -16.396 1.00 69.69 111 GLU A O 1
ATOM 908 N N . GLU A 1 112 ? 21.076 2.580 -17.842 1.00 62.69 112 GLU A N 1
ATOM 909 C CA . GLU A 1 112 ? 22.071 3.292 -17.038 1.00 62.69 112 GLU A CA 1
ATOM 910 C C . GLU A 1 112 ? 21.433 4.194 -15.968 1.00 62.69 112 GLU A C 1
ATOM 912 O O . GLU A 1 112 ? 21.952 4.263 -14.851 1.00 62.69 112 GLU A O 1
ATOM 917 N N . ILE A 1 113 ? 20.251 4.776 -16.221 1.00 61.56 113 ILE A N 1
ATOM 918 C CA . ILE A 1 113 ? 19.506 5.574 -15.221 1.00 61.56 113 ILE A CA 1
ATOM 919 C C . ILE A 1 113 ? 19.127 4.709 -14.005 1.00 61.56 113 ILE A C 1
ATOM 921 O O . ILE A 1 113 ? 19.183 5.164 -12.864 1.00 61.56 113 ILE A O 1
ATOM 925 N N . GLY A 1 114 ? 18.834 3.421 -14.218 1.00 52.06 114 GLY A N 1
ATOM 926 C CA . GLY A 1 114 ? 18.529 2.468 -13.143 1.00 52.06 114 GLY A CA 1
ATOM 927 C C . GLY A 1 114 ? 19.703 2.125 -12.211 1.00 52.06 114 GLY A C 1
ATOM 928 O O . GLY A 1 114 ? 19.488 1.439 -11.210 1.00 52.06 114 GLY A O 1
ATOM 929 N N . ARG A 1 115 ? 20.935 2.559 -12.521 1.00 51.59 115 ARG A N 1
ATOM 930 C CA . ARG A 1 115 ? 22.134 2.363 -11.678 1.00 51.59 115 ARG A CA 1
ATOM 931 C C . ARG A 1 115 ? 22.562 3.614 -10.915 1.00 51.59 115 ARG A C 1
ATOM 933 O O . ARG A 1 115 ? 23.296 3.485 -9.938 1.00 51.59 115 ARG A O 1
ATOM 940 N N . SER A 1 116 ? 22.093 4.788 -11.324 1.00 48.50 116 SER A N 1
ATOM 941 C CA . SER A 1 116 ? 22.514 6.069 -10.761 1.00 48.50 116 SER A CA 1
ATOM 942 C C . SER A 1 116 ? 21.317 6.992 -10.584 1.00 48.50 116 SER A C 1
ATOM 944 O O . SER A 1 116 ? 21.127 7.952 -11.322 1.00 48.50 116 SER A O 1
ATOM 946 N N . VAL A 1 117 ? 20.530 6.716 -9.550 1.00 49.09 117 VAL A N 1
ATOM 947 C CA . VAL A 1 117 ? 19.780 7.768 -8.865 1.00 49.09 117 VAL A CA 1
ATOM 948 C C . VAL A 1 117 ? 20.269 7.748 -7.424 1.00 49.09 117 VAL A C 1
ATOM 950 O O . VAL A 1 117 ? 19.811 6.952 -6.606 1.00 49.09 117 VAL A O 1
ATOM 953 N N . GLU A 1 118 ? 21.290 8.557 -7.151 1.00 43.94 118 GLU A N 1
ATOM 954 C CA . GLU A 1 118 ? 21.650 8.924 -5.783 1.00 43.94 118 GLU A CA 1
ATOM 955 C C . GLU A 1 118 ? 20.434 9.644 -5.176 1.00 43.94 118 GLU A C 1
ATOM 957 O O . GLU A 1 118 ? 19.934 10.614 -5.749 1.00 43.94 118 GLU A O 1
ATOM 962 N N . CYS A 1 119 ? 19.903 9.099 -4.079 1.00 44.94 119 CYS A N 1
ATOM 963 C CA . CYS A 1 119 ? 18.945 9.790 -3.215 1.00 44.94 119 CYS A CA 1
ATOM 964 C C . CYS A 1 119 ? 19.677 10.747 -2.275 1.00 44.94 119 CYS A C 1
ATOM 966 O O . CYS A 1 119 ? 20.766 10.359 -1.792 1.00 44.94 119 CYS A O 1
#

Secondary structure (DSSP, 8-state):
-----PPTTSPPPTT-TT----TTHHHHHHHHHTSTT-------STTSSHHHHHHHHHHHHHHTT-------GGGS-GGGGG-HHHHHHHHHHHHHHHTT----HHHH--TTGGG----

pLDDT: mean 86.97, std 13.22, range [43.94, 97.38]